Protein AF-A0A382KHS4-F1 (afdb_monomer)

InterPro domains:
  IPR050135 Deoxyguanosinetriphosphate triphosphohydrolase-like [PTHR11373] (13-82)

Secondary structure (DSSP, 8-state):
--PPPGGG---SEEEEETTTEEEEE-HHHHHHHTSHHHHGGGGSBTTGGGGGT-TT---BHHHHHHHHHHHHHHHHHHHHTSSSPPP--

Structure (mmCIF, N/CA/C/O backbone):
data_AF-A0A382KHS4-F1
#
_entry.id   AF-A0A382KHS4-F1
#
loop_
_atom_site.group_PDB
_atom_site.id
_atom_site.type_symbol
_atom_site.label_atom_id
_atom_site.label_alt_id
_atom_site.label_comp_id
_atom_site.label_asym_id
_atom_site.label_entity_id
_atom_site.label_seq_id
_atom_site.pdbx_PDB_ins_code
_atom_site.Cartn_x
_atom_site.Cartn_y
_atom_site.Cartn_z
_atom_site.occupancy
_atom_site.B_iso_or_equiv
_atom_site.auth_seq_id
_atom_site.auth_comp_id
_atom_site.auth_asym_id
_atom_site.auth_atom_id
_atom_site.pdbx_PDB_model_num
ATOM 1 N N . MET A 1 1 ? -19.752 9.755 20.955 1.00 44.94 1 MET A N 1
ATOM 2 C CA . MET A 1 1 ? -19.660 8.505 20.173 1.00 44.94 1 MET A CA 1
ATOM 3 C C . MET A 1 1 ? -18.669 8.796 19.060 1.00 44.94 1 MET A C 1
ATOM 5 O O . MET A 1 1 ? -18.974 9.646 18.239 1.00 44.94 1 MET A O 1
ATOM 9 N N . PHE A 1 2 ? -17.452 8.248 19.109 1.00 57.81 2 PHE A N 1
ATOM 10 C CA . PHE A 1 2 ? -16.486 8.437 18.020 1.00 57.81 2 PHE A CA 1
ATOM 11 C C . PHE A 1 2 ? -16.926 7.552 16.855 1.00 57.81 2 PHE A C 1
ATOM 13 O O . PHE A 1 2 ? -16.898 6.328 16.973 1.00 57.81 2 PHE A O 1
ATOM 20 N N . THR A 1 3 ? -17.384 8.157 15.765 1.00 64.81 3 THR A N 1
ATOM 21 C CA . THR A 1 3 ? -17.639 7.435 14.518 1.00 64.81 3 THR A CA 1
ATOM 22 C C . THR A 1 3 ? -16.283 7.084 13.909 1.00 64.81 3 THR A C 1
ATOM 24 O O . THR A 1 3 ? -15.439 7.970 13.763 1.00 64.81 3 THR A O 1
ATOM 27 N N . MET A 1 4 ? -16.026 5.808 13.600 1.00 76.44 4 MET A N 1
ATOM 28 C CA . MET A 1 4 ? -14.806 5.454 12.868 1.00 76.44 4 MET A CA 1
ATOM 29 C C . MET A 1 4 ? -14.841 6.114 11.488 1.00 76.44 4 MET A C 1
ATOM 31 O O . MET A 1 4 ? -15.876 6.148 10.831 1.00 76.44 4 MET A O 1
ATOM 35 N N . HIS A 1 5 ? -13.710 6.681 11.072 1.00 87.88 5 HIS A N 1
ATOM 36 C CA . HIS A 1 5 ? -13.578 7.257 9.739 1.00 87.88 5 HIS A CA 1
ATOM 37 C C . HIS A 1 5 ? -13.630 6.130 8.685 1.00 87.88 5 HIS A C 1
ATOM 39 O O . HIS A 1 5 ? -12.950 5.125 8.901 1.00 87.88 5 HIS A O 1
ATOM 45 N N . PRO A 1 6 ? -14.310 6.295 7.530 1.00 89.69 6 PRO A N 1
ATOM 46 C CA . PRO A 1 6 ? -14.480 5.227 6.528 1.00 89.69 6 PRO A CA 1
ATOM 47 C C . PRO A 1 6 ? -13.170 4.588 6.039 1.00 89.69 6 PRO A C 1
ATOM 49 O O . PRO A 1 6 ? -13.094 3.408 5.735 1.00 89.69 6 PRO A O 1
ATOM 52 N N . LEU A 1 7 ? -12.076 5.356 6.007 1.00 90.19 7 LEU A N 1
ATOM 53 C CA . LEU A 1 7 ? -10.745 4.838 5.642 1.00 90.19 7 LEU A CA 1
ATOM 54 C C . LEU A 1 7 ? -10.091 3.939 6.708 1.00 90.19 7 LEU A C 1
ATOM 56 O O . LEU A 1 7 ? -9.023 3.380 6.454 1.00 90.19 7 LEU A O 1
ATOM 60 N N . LEU A 1 8 ? -10.668 3.842 7.904 1.00 89.69 8 LEU A N 1
ATOM 61 C CA . LEU A 1 8 ? -10.153 3.050 9.023 1.00 89.69 8 LEU A CA 1
ATOM 62 C C . LEU A 1 8 ? -10.979 1.789 9.284 1.00 89.69 8 LEU A C 1
ATOM 64 O O . LEU A 1 8 ? -10.607 1.003 10.156 1.00 89.69 8 LEU A O 1
ATOM 68 N N . GLU A 1 9 ? -12.054 1.572 8.538 1.00 88.69 9 GLU A N 1
ATOM 69 C CA . GLU A 1 9 ? -12.870 0.368 8.635 1.00 88.69 9 GLU A CA 1
ATOM 70 C C . GLU A 1 9 ? -12.114 -0.835 8.039 1.00 88.69 9 GLU A C 1
ATOM 72 O O . GLU A 1 9 ? -11.207 -0.673 7.216 1.00 88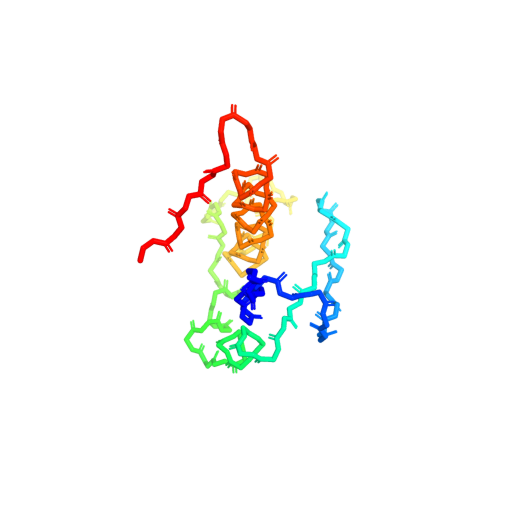.69 9 GLU A O 1
ATOM 77 N N . ASP A 1 10 ? -12.366 -2.036 8.564 1.00 87.31 10 ASP A N 1
ATOM 78 C CA . ASP A 1 10 ? -11.762 -3.298 8.089 1.00 87.31 10 ASP A CA 1
ATOM 79 C C . ASP A 1 10 ? -12.712 -4.084 7.165 1.00 87.31 10 ASP A C 1
ATOM 81 O O . ASP A 1 10 ? -12.407 -5.212 6.772 1.00 87.31 10 ASP A O 1
ATOM 85 N N . ASP A 1 11 ? -13.860 -3.507 6.812 1.00 84.31 11 ASP A N 1
ATOM 86 C CA . ASP A 1 11 ? -14.729 -4.028 5.768 1.00 84.31 11 ASP A CA 1
ATOM 87 C C . ASP A 1 11 ? -14.123 -3.763 4.377 1.00 84.31 11 ASP A C 1
ATOM 89 O O . ASP A 1 11 ? -13.267 -2.901 4.189 1.00 84.31 11 ASP A O 1
ATOM 93 N N . GLY A 1 12 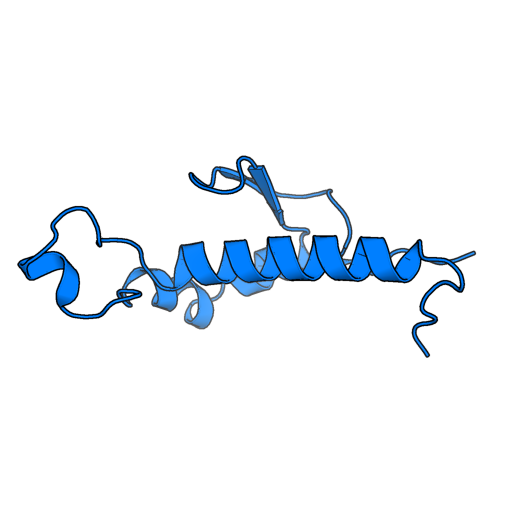? -14.496 -4.582 3.394 1.00 88.31 12 GLY A N 1
ATOM 94 C CA . GLY A 1 12 ? -14.000 -4.466 2.022 1.00 88.31 12 GLY A CA 1
ATOM 95 C C . GLY A 1 12 ? -12.980 -5.534 1.615 1.00 88.31 12 GLY A C 1
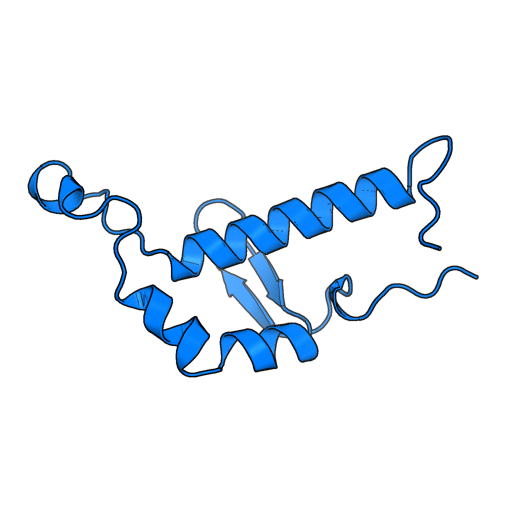ATOM 96 O O . GLY A 1 12 ? -12.956 -6.659 2.124 1.00 88.31 12 GLY A O 1
ATOM 97 N N . LYS A 1 13 ? -12.175 -5.222 0.596 1.00 96.00 13 LYS A N 1
ATOM 98 C CA . LYS A 1 13 ? -11.342 -6.211 -0.103 1.00 96.00 13 LYS A CA 1
ATOM 99 C C . LYS A 1 13 ? -10.058 -6.495 0.669 1.00 96.00 13 LYS A C 1
ATOM 101 O O . LYS A 1 13 ? -9.263 -5.593 0.920 1.00 96.00 13 LYS A O 1
ATOM 106 N N . ALA A 1 14 ? -9.801 -7.769 0.952 1.00 96.62 14 ALA A N 1
ATOM 107 C CA . ALA A 1 14 ? -8.530 -8.216 1.508 1.00 96.62 14 ALA A CA 1
ATOM 108 C C . ALA A 1 14 ? -7.506 -8.503 0.395 1.00 96.62 14 ALA A C 1
ATOM 110 O O . ALA A 1 14 ? -7.759 -9.293 -0.518 1.00 96.62 14 ALA A O 1
ATOM 111 N N . ILE A 1 15 ? -6.326 -7.891 0.491 1.00 96.44 15 ILE A N 1
ATOM 112 C CA . ILE A 1 15 ? -5.167 -8.174 -0.362 1.00 96.44 15 ILE A CA 1
ATOM 113 C C . ILE A 1 15 ? -4.112 -8.896 0.471 1.00 96.44 15 ILE A C 1
ATOM 115 O O . ILE A 1 15 ? -3.769 -8.456 1.567 1.00 96.44 15 ILE A O 1
ATOM 119 N N . ARG A 1 16 ? -3.584 -10.006 -0.054 1.00 97.38 16 ARG A N 1
ATOM 120 C CA . ARG A 1 16 ? -2.474 -10.727 0.572 1.00 97.38 16 ARG A CA 1
ATOM 121 C C . ARG A 1 16 ? -1.146 -10.057 0.218 1.00 97.38 16 ARG A C 1
ATOM 123 O O . ARG A 1 16 ? -0.745 -10.050 -0.942 1.00 97.38 16 ARG A O 1
ATOM 130 N N . ASP A 1 17 ? -0.467 -9.560 1.235 1.00 97.00 17 ASP A N 1
ATOM 131 C CA . ASP A 1 17 ? 0.857 -8.957 1.218 1.00 97.00 17 ASP A CA 1
ATOM 132 C C . ASP A 1 17 ? 1.883 -9.901 1.888 1.00 97.00 17 ASP A C 1
ATOM 134 O O . ASP A 1 17 ? 1.576 -10.529 2.909 1.00 97.00 17 ASP A O 1
ATOM 138 N N . PRO A 1 18 ? 3.098 -10.054 1.332 1.00 95.06 18 PRO A N 1
ATOM 139 C CA . PRO A 1 18 ? 4.106 -10.964 1.879 1.00 95.06 18 PRO A CA 1
ATOM 140 C C . PRO A 1 18 ? 4.728 -10.497 3.206 1.00 95.06 18 PRO A C 1
ATOM 142 O O . PRO A 1 18 ? 5.319 -11.322 3.899 1.00 95.06 18 PRO A O 1
ATOM 145 N N . VAL A 1 19 ? 4.620 -9.212 3.559 1.00 96.81 19 VAL A N 1
ATOM 146 C CA . VAL A 1 19 ? 5.184 -8.629 4.787 1.00 96.81 19 VAL A CA 1
ATOM 147 C C . VAL A 1 19 ? 4.120 -8.528 5.881 1.00 96.81 19 VAL A C 1
ATOM 149 O O . VAL A 1 19 ? 4.367 -8.930 7.016 1.00 96.81 19 VAL A O 1
ATOM 152 N N . TRP A 1 20 ? 2.933 -8.023 5.544 1.00 96.69 20 TRP A N 1
ATOM 153 C CA . TRP A 1 20 ? 1.878 -7.689 6.509 1.00 96.69 20 TRP A CA 1
ATOM 154 C C . TRP A 1 20 ? 0.745 -8.719 6.591 1.00 96.69 20 TRP A C 1
ATOM 156 O O . TRP A 1 20 ? -0.149 -8.586 7.425 1.00 96.69 20 TRP A O 1
ATOM 166 N N . GLY A 1 21 ? 0.754 -9.760 5.755 1.00 96.56 21 GLY A N 1
ATOM 167 C CA . GLY A 1 21 ? -0.346 -10.720 5.695 1.00 96.56 21 GLY A CA 1
ATOM 168 C C . GLY A 1 21 ? -1.539 -10.133 4.945 1.00 96.56 21 GLY A C 1
ATOM 169 O O . GLY A 1 21 ? -1.410 -9.787 3.780 1.00 96.56 21 GLY A O 1
ATOM 170 N N . TYR A 1 22 ? -2.717 -10.046 5.561 1.00 96.56 22 TYR A N 1
ATOM 171 C CA . TYR A 1 22 ? -3.888 -9.464 4.894 1.00 96.56 22 TYR A CA 1
ATOM 172 C C . TYR A 1 22 ? -4.013 -7.967 5.180 1.00 96.56 22 TYR A C 1
ATOM 174 O O . TYR A 1 22 ? -4.179 -7.553 6.328 1.00 96.56 22 TYR A O 1
ATOM 182 N N . ILE A 1 23 ? -3.992 -7.163 4.117 1.00 97.38 23 ILE A N 1
ATOM 183 C CA . ILE A 1 23 ? -4.303 -5.733 4.151 1.00 97.38 23 ILE A CA 1
ATOM 184 C C . ILE A 1 23 ? -5.751 -5.556 3.681 1.00 97.38 23 ILE A C 1
ATOM 186 O O . ILE A 1 23 ? -6.079 -5.916 2.551 1.00 97.38 23 ILE A O 1
ATOM 190 N N . HIS A 1 24 ? -6.606 -5.013 4.550 1.00 96.62 24 HIS A N 1
ATOM 191 C CA . HIS A 1 24 ? -8.010 -4.725 4.248 1.00 96.62 24 HIS A CA 1
ATOM 192 C C . HIS A 1 24 ? -8.140 -3.323 3.657 1.00 96.62 24 HIS A C 1
ATOM 194 O O . HIS A 1 24 ? -7.617 -2.363 4.228 1.00 96.62 24 HIS A O 1
ATOM 200 N N . LEU A 1 25 ? -8.809 -3.224 2.509 1.00 96.75 25 LEU A N 1
ATOM 201 C CA . LEU A 1 25 ? -9.095 -1.969 1.826 1.00 96.75 25 LEU A CA 1
ATOM 202 C C . LEU A 1 25 ? -10.606 -1.697 1.863 1.00 96.75 25 LEU A C 1
ATOM 204 O O . LEU A 1 25 ? -11.340 -2.416 1.174 1.00 96.75 25 LEU A O 1
ATOM 208 N N . PRO A 1 26 ? -11.060 -0.665 2.597 1.00 96.31 26 PRO A N 1
ATOM 209 C CA . PRO A 1 26 ? -12.453 -0.237 2.550 1.00 96.31 26 PRO A CA 1
ATOM 210 C C . PRO A 1 26 ? -12.787 0.362 1.183 1.00 96.31 26 PRO A C 1
ATOM 212 O O . PRO A 1 26 ? -11.896 0.835 0.468 1.00 96.31 26 PRO A O 1
ATOM 215 N N . ASP A 1 27 ? -14.069 0.375 0.823 1.00 95.12 27 ASP A N 1
ATOM 216 C CA . ASP A 1 27 ? -14.542 0.758 -0.516 1.00 95.12 27 ASP A CA 1
ATOM 217 C C . ASP A 1 27 ? -13.997 2.107 -1.031 1.00 95.12 27 ASP A C 1
ATOM 219 O O . ASP A 1 27 ? -13.559 2.159 -2.186 1.00 95.12 27 ASP A O 1
ATOM 223 N N . PRO A 1 28 ? -13.913 3.189 -0.223 1.00 95.06 28 PRO A N 1
ATOM 224 C CA . PRO A 1 28 ? -13.347 4.454 -0.695 1.00 95.06 28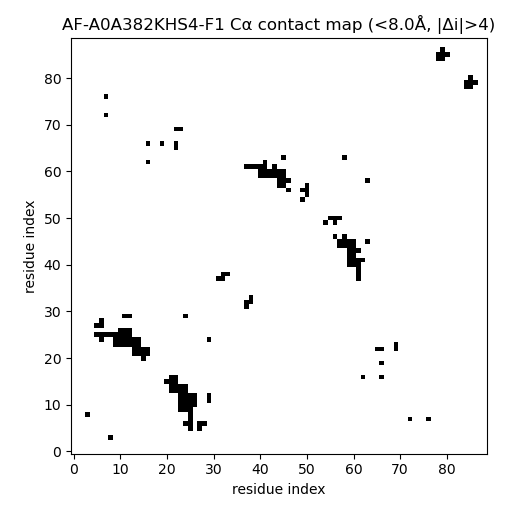 PRO A CA 1
ATOM 225 C C . PRO A 1 28 ? -11.865 4.341 -1.072 1.00 95.06 28 PRO A C 1
ATOM 227 O O . PRO A 1 28 ? -11.407 4.978 -2.022 1.00 95.06 28 PRO A O 1
ATOM 230 N N . LEU A 1 29 ? -11.102 3.524 -0.339 1.00 96.31 29 LEU A N 1
ATOM 231 C CA . LEU A 1 29 ? -9.693 3.292 -0.636 1.00 96.31 29 LEU A CA 1
ATOM 232 C C . LEU A 1 29 ? -9.527 2.352 -1.826 1.00 96.31 29 LEU A C 1
ATOM 234 O O . LEU A 1 29 ? -8.648 2.576 -2.654 1.00 96.31 29 LEU A O 1
ATOM 238 N N . LEU A 1 30 ? -10.368 1.325 -1.934 1.00 96.50 30 LEU A N 1
ATOM 239 C CA . LEU A 1 30 ? -10.363 0.429 -3.083 1.00 96.50 30 LEU A CA 1
ATOM 240 C C . LEU A 1 30 ? -10.632 1.202 -4.381 1.00 96.50 30 LEU A C 1
ATOM 242 O O . LEU A 1 30 ? -9.896 1.024 -5.348 1.00 96.50 30 LEU A O 1
ATOM 246 N N . ALA A 1 31 ? -11.592 2.132 -4.371 1.00 96.56 31 ALA A N 1
ATOM 247 C CA . ALA A 1 31 ? -11.876 3.002 -5.510 1.00 96.56 31 ALA A CA 1
ATOM 248 C C . ALA A 1 31 ? -10.660 3.851 -5.927 1.00 96.56 31 ALA A C 1
ATOM 250 O O . ALA A 1 31 ? -10.396 3.991 -7.119 1.00 96.56 31 ALA A O 1
ATOM 251 N N . LEU A 1 32 ? -9.888 4.376 -4.964 1.00 97.25 32 LEU A N 1
ATOM 252 C CA . LEU A 1 32 ? -8.625 5.073 -5.241 1.00 97.25 32 LEU A CA 1
ATOM 253 C C . LEU A 1 32 ? -7.578 4.122 -5.836 1.00 97.25 32 LEU A C 1
ATOM 255 O O . LEU A 1 32 ? -6.918 4.461 -6.819 1.00 97.25 32 LEU A O 1
ATOM 259 N N . VAL A 1 33 ? -7.418 2.938 -5.244 1.00 97.81 33 VAL A N 1
ATOM 260 C CA . VAL A 1 33 ? -6.443 1.932 -5.683 1.00 97.81 33 VAL A CA 1
ATOM 261 C C . VAL A 1 33 ? -6.743 1.452 -7.103 1.00 97.81 33 VAL A C 1
ATOM 263 O O . VAL A 1 33 ? -5.809 1.211 -7.864 1.00 97.81 33 VAL A O 1
ATOM 266 N N . ASP A 1 34 ? -8.014 1.355 -7.488 1.00 97.69 34 ASP A N 1
ATOM 267 C CA . ASP A 1 34 ? -8.451 0.920 -8.819 1.00 97.69 34 ASP A CA 1
ATOM 268 C C . ASP A 1 34 ? -8.333 2.014 -9.902 1.00 97.69 34 ASP A C 1
ATOM 270 O O . ASP A 1 34 ? -8.571 1.748 -11.082 1.00 97.69 34 ASP A O 1
ATOM 274 N N . THR A 1 35 ? -7.898 3.231 -9.553 1.00 98.75 35 THR A N 1
ATOM 275 C CA . THR A 1 35 ? -7.592 4.273 -10.548 1.00 98.75 35 THR A CA 1
ATOM 276 C C . THR A 1 35 ? -6.351 3.934 -11.377 1.00 98.75 35 THR A C 1
ATOM 278 O O . THR A 1 35 ? -5.401 3.310 -10.899 1.00 98.75 35 THR A O 1
ATOM 281 N N . GLY A 1 36 ? -6.308 4.417 -12.623 1.00 98.62 36 GLY A N 1
ATOM 282 C CA . GLY A 1 36 ? -5.133 4.256 -13.488 1.00 98.62 36 GLY A CA 1
ATOM 283 C C . GLY A 1 36 ? -3.854 4.852 -12.886 1.00 98.62 36 GLY A C 1
ATOM 284 O O . GLY A 1 36 ? -2.790 4.241 -12.979 1.00 98.62 36 GLY A O 1
ATOM 285 N N . ASP A 1 37 ? -3.968 5.995 -12.202 1.00 98.62 37 ASP A N 1
ATOM 286 C CA . ASP A 1 37 ? -2.834 6.675 -11.569 1.00 98.62 37 ASP A CA 1
ATOM 287 C C . ASP A 1 37 ? -2.202 5.840 -10.451 1.00 98.62 37 ASP A C 1
ATOM 289 O O . ASP A 1 37 ? -0.974 5.776 -10.343 1.00 98.62 37 ASP A O 1
ATOM 293 N N . PHE A 1 38 ? -3.019 5.156 -9.645 1.00 98.69 38 PHE A N 1
ATOM 294 C CA . PHE A 1 38 ? -2.512 4.274 -8.598 1.00 98.69 38 PHE A CA 1
ATOM 295 C C . PHE A 1 38 ? -2.017 2.937 -9.171 1.00 98.69 38 PHE A C 1
ATOM 297 O O . PHE A 1 38 ? -0.943 2.465 -8.791 1.00 98.69 38 PHE A O 1
ATOM 304 N N . GLN A 1 39 ? -2.732 2.339 -10.132 1.00 98.56 39 GLN A N 1
ATOM 305 C CA . GLN A 1 39 ? -2.312 1.081 -10.772 1.00 98.56 39 GLN A CA 1
ATOM 306 C C . GLN A 1 39 ? -0.973 1.217 -11.514 1.00 98.56 39 GLN A C 1
ATOM 308 O O . GLN A 1 39 ? -0.193 0.265 -11.520 1.00 98.56 39 GLN A O 1
ATOM 313 N N . ARG A 1 40 ? -0.643 2.406 -12.043 1.00 98.69 40 ARG A N 1
ATOM 314 C CA . ARG A 1 40 ? 0.673 2.716 -12.635 1.00 98.69 40 ARG A CA 1
ATOM 315 C C . ARG A 1 40 ? 1.845 2.400 -11.698 1.00 98.69 40 ARG A C 1
ATOM 317 O O . ARG A 1 40 ? 2.941 2.102 -12.167 1.00 98.69 40 ARG A O 1
ATOM 324 N N . LEU A 1 41 ? 1.647 2.444 -10.378 1.00 98.69 41 LEU A N 1
ATOM 325 C CA . LEU A 1 41 ? 2.702 2.138 -9.407 1.00 98.69 41 LEU A CA 1
ATOM 326 C C . LEU A 1 41 ? 3.227 0.696 -9.512 1.00 98.69 41 LEU A C 1
ATOM 328 O O . LEU A 1 41 ? 4.333 0.440 -9.034 1.00 98.69 41 LEU A O 1
ATOM 332 N N . ARG A 1 42 ? 2.485 -0.221 -10.153 1.00 98.31 42 ARG A N 1
ATOM 333 C CA . ARG A 1 42 ? 2.920 -1.609 -10.390 1.00 98.31 42 ARG A CA 1
ATOM 334 C C . ARG A 1 42 ? 4.152 -1.697 -11.281 1.00 98.31 42 ARG A C 1
ATOM 336 O O . ARG A 1 42 ? 4.975 -2.589 -11.105 1.00 98.31 42 ARG A O 1
ATOM 343 N N . ASP A 1 43 ? 4.296 -0.745 -12.196 1.00 97.88 43 ASP A N 1
ATOM 344 C CA . ASP A 1 43 ? 5.381 -0.726 -13.178 1.00 97.88 43 ASP A CA 1
ATOM 345 C C . ASP A 1 43 ? 6.588 0.097 -12.702 1.00 97.88 43 ASP A C 1
ATOM 347 O O . ASP A 1 43 ? 7.596 0.221 -13.401 1.00 97.88 43 ASP A O 1
ATOM 351 N N . ILE A 1 44 ? 6.517 0.669 -11.496 1.00 98.19 44 ILE A N 1
ATOM 352 C CA . ILE A 1 44 ? 7.590 1.477 -10.919 1.00 98.19 44 ILE A CA 1
ATOM 353 C C . ILE A 1 44 ? 8.302 0.652 -9.855 1.00 98.19 44 ILE A C 1
ATOM 355 O O . ILE A 1 44 ? 7.802 0.485 -8.745 1.00 98.19 44 ILE A O 1
ATOM 359 N N . SER A 1 45 ? 9.503 0.172 -10.180 1.00 97.88 45 SER A N 1
ATOM 360 C CA . SER A 1 45 ? 10.369 -0.526 -9.224 1.00 97.88 45 SER A CA 1
ATOM 361 C C . SER A 1 45 ? 10.621 0.330 -7.980 1.00 97.88 45 SER A C 1
ATOM 363 O O . SER A 1 45 ? 10.987 1.506 -8.081 1.00 97.88 45 SER A O 1
ATOM 365 N N . GLN A 1 46 ? 10.489 -0.272 -6.797 1.00 98.12 46 GLN A N 1
ATOM 366 C CA . GLN A 1 46 ? 10.788 0.405 -5.536 1.00 98.12 46 GLN A CA 1
ATOM 367 C C . GLN A 1 46 ? 12.248 0.874 -5.486 1.00 98.12 46 GLN A C 1
ATOM 369 O O . GLN A 1 46 ? 12.526 1.986 -5.030 1.00 98.12 46 GLN A O 1
ATOM 374 N N . LEU A 1 47 ? 13.166 0.029 -5.968 1.00 98.00 47 LEU A N 1
ATOM 375 C CA . LEU A 1 47 ? 14.617 0.216 -5.883 1.00 98.00 47 LEU A CA 1
ATOM 376 C C . LEU A 1 47 ? 15.264 0.465 -7.258 1.00 98.00 47 LEU A C 1
ATOM 378 O O . LEU A 1 47 ? 16.459 0.239 -7.440 1.00 98.00 47 LEU A O 1
ATOM 382 N N . GLY A 1 48 ? 14.493 0.900 -8.258 1.00 96.19 48 GLY A N 1
ATOM 383 C CA . GLY A 1 48 ? 15.004 1.138 -9.611 1.00 96.19 48 GLY A CA 1
ATOM 384 C C . GLY A 1 48 ? 15.672 -0.107 -10.209 1.00 96.19 48 GLY A C 1
ATOM 385 O O . GLY A 1 48 ? 15.082 -1.192 -10.233 1.00 96.19 48 GLY A O 1
ATOM 386 N N . PHE A 1 49 ? 16.917 0.036 -10.671 1.00 97.00 49 PHE A N 1
ATOM 387 C CA . PHE A 1 49 ? 17.686 -1.029 -11.328 1.00 97.00 49 PHE A CA 1
ATOM 388 C C . PHE A 1 49 ? 18.346 -2.037 -10.376 1.00 97.00 49 PHE A C 1
ATOM 390 O O . PHE A 1 49 ? 19.025 -2.947 -10.841 1.00 97.00 49 PHE A O 1
ATOM 397 N N . VAL A 1 50 ? 18.138 -1.935 -9.058 1.00 97.88 50 VAL A N 1
ATOM 398 C CA . VAL A 1 50 ? 18.730 -2.867 -8.075 1.00 97.88 50 VAL A CA 1
ATOM 399 C C . VAL A 1 50 ? 18.376 -4.329 -8.373 1.00 97.88 50 VAL A C 1
ATOM 401 O O . VAL A 1 50 ? 19.193 -5.213 -8.124 1.00 97.88 50 VAL A O 1
ATOM 404 N N . HIS A 1 51 ? 17.220 -4.592 -8.989 1.00 96.44 51 HIS A N 1
ATOM 405 C CA . HIS A 1 51 ? 16.815 -5.930 -9.427 1.00 96.44 51 HIS A CA 1
ATOM 406 C C . HIS A 1 51 ? 17.774 -6.593 -10.439 1.00 96.44 51 HIS A C 1
ATOM 408 O O . HIS A 1 51 ? 17.744 -7.815 -10.577 1.00 96.44 51 HIS A O 1
ATOM 414 N N . LEU A 1 52 ? 18.622 -5.817 -11.130 1.00 97.19 52 LEU A N 1
ATOM 415 C CA . LEU A 1 52 ? 19.652 -6.327 -12.048 1.00 97.19 52 LEU A CA 1
ATOM 416 C C . LEU A 1 52 ? 20.841 -6.959 -11.311 1.00 97.19 52 LEU A C 1
ATOM 418 O O . LEU A 1 52 ? 21.532 -7.799 -11.876 1.00 97.19 52 LEU A O 1
ATOM 422 N N . VAL A 1 53 ? 21.071 -6.565 -10.056 1.00 97.94 53 VAL A N 1
ATOM 423 C CA . VAL A 1 53 ? 22.132 -7.111 -9.192 1.00 97.94 53 VAL A CA 1
ATOM 424 C C . VAL A 1 53 ? 21.542 -8.080 -8.166 1.00 97.94 53 VAL A C 1
ATOM 426 O O . VAL A 1 53 ? 22.108 -9.137 -7.902 1.00 97.94 53 VAL A O 1
ATOM 429 N N . TYR A 1 54 ? 20.371 -7.749 -7.622 1.00 97.62 54 TYR A N 1
ATOM 430 C CA . TYR A 1 54 ? 19.654 -8.539 -6.627 1.00 97.62 54 TYR A CA 1
ATOM 431 C C . TYR A 1 54 ? 18.307 -8.990 -7.200 1.00 97.62 54 TYR A C 1
ATOM 433 O O . TYR A 1 54 ? 17.316 -8.275 -7.058 1.00 97.62 54 TYR A O 1
ATOM 441 N N . PRO A 1 55 ? 18.203 -10.185 -7.808 1.00 94.06 55 PRO A N 1
ATOM 442 C CA . PRO A 1 55 ? 16.988 -10.609 -8.510 1.00 94.06 55 PRO A CA 1
ATOM 443 C C . PRO A 1 55 ? 15.745 -10.719 -7.606 1.00 94.06 55 PRO A C 1
ATOM 445 O O . PRO A 1 55 ? 14.622 -10.706 -8.102 1.00 94.06 55 PRO A O 1
ATOM 448 N N . GLY A 1 56 ? 15.900 -10.798 -6.281 1.00 96.12 56 GLY A N 1
ATOM 449 C CA . GLY A 1 56 ? 14.771 -10.732 -5.342 1.00 96.12 56 GLY A CA 1
ATOM 450 C C . GLY A 1 56 ? 14.163 -9.330 -5.179 1.00 96.12 56 GLY A C 1
ATOM 451 O O . GLY A 1 56 ? 13.021 -9.198 -4.749 1.00 96.12 56 GLY A O 1
ATOM 452 N N . ALA A 1 57 ? 14.882 -8.269 -5.552 1.00 96.56 57 ALA A N 1
ATOM 453 C CA . ALA A 1 57 ? 14.471 -6.875 -5.379 1.00 96.56 57 ALA A CA 1
ATOM 454 C C . ALA A 1 57 ? 13.507 -6.392 -6.482 1.00 96.56 57 ALA A C 1
ATOM 456 O O . ALA A 1 57 ? 13.701 -5.327 -7.061 1.00 96.56 57 ALA A O 1
ATOM 457 N N . ARG A 1 58 ? 12.481 -7.192 -6.795 1.00 96.31 58 ARG A N 1
ATOM 458 C CA . ARG A 1 58 ? 11.499 -6.941 -7.870 1.00 96.31 58 ARG A CA 1
ATOM 459 C C . ARG A 1 58 ? 10.213 -6.261 -7.408 1.00 96.31 58 ARG A C 1
ATOM 461 O O . ARG A 1 58 ? 9.290 -6.111 -8.199 1.00 96.31 58 ARG A O 1
ATOM 468 N N . HIS A 1 59 ? 10.151 -5.885 -6.140 1.00 97.12 59 HIS A N 1
ATOM 469 C CA . HIS A 1 59 ? 8.984 -5.233 -5.579 1.00 97.12 59 HIS A CA 1
ATOM 470 C C . HIS A 1 59 ? 8.775 -3.842 -6.206 1.00 97.12 59 HIS A C 1
ATOM 472 O O . HIS A 1 59 ? 9.733 -3.114 -6.495 1.00 97.12 59 HIS A O 1
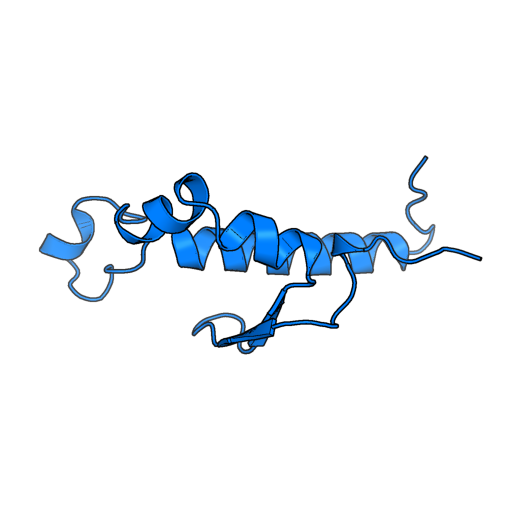ATOM 478 N N . SER A 1 60 ? 7.518 -3.486 -6.434 1.00 98.31 60 SER A N 1
ATOM 479 C CA . SER A 1 60 ? 7.079 -2.225 -7.012 1.00 98.31 60 SER A CA 1
ATOM 480 C C . SER A 1 60 ? 6.616 -1.239 -5.938 1.00 98.31 60 SER A C 1
ATOM 482 O O . SER A 1 60 ? 6.442 -1.567 -4.759 1.00 98.31 60 SER A O 1
ATOM 484 N N . ARG A 1 61 ? 6.405 0.010 -6.355 1.00 98.44 61 ARG A N 1
ATOM 485 C CA . ARG A 1 61 ? 5.831 1.060 -5.509 1.00 98.44 61 ARG A CA 1
ATOM 486 C C . ARG A 1 61 ? 4.384 0.747 -5.118 1.00 98.44 61 ARG A C 1
ATOM 488 O O . ARG A 1 61 ? 3.941 1.250 -4.094 1.00 98.44 61 ARG A O 1
ATOM 495 N N . PHE A 1 62 ? 3.669 -0.086 -5.879 1.00 98.62 62 PHE A N 1
ATOM 496 C CA . PHE A 1 62 ? 2.268 -0.421 -5.618 1.00 98.62 62 PHE A CA 1
ATOM 497 C C . PHE A 1 62 ? 2.077 -1.127 -4.270 1.00 98.62 62 PHE A C 1
ATOM 499 O O . PHE A 1 62 ? 1.382 -0.608 -3.396 1.00 98.62 62 PHE A O 1
ATOM 506 N N . GLU A 1 63 ? 2.705 -2.289 -4.067 1.00 98.06 63 GLU A N 1
ATOM 507 C CA . GLU A 1 63 ? 2.569 -3.040 -2.815 1.00 98.06 63 GLU A CA 1
ATOM 508 C C . GLU A 1 63 ? 3.183 -2.281 -1.639 1.00 98.06 63 GLU A C 1
ATOM 510 O O . GLU A 1 63 ? 2.649 -2.304 -0.532 1.00 98.06 63 GLU A O 1
ATOM 515 N N . HIS A 1 64 ? 4.248 -1.517 -1.891 1.00 98.25 64 HIS A N 1
ATOM 516 C CA . HIS A 1 64 ? 4.835 -0.664 -0.873 1.00 98.25 64 HIS A CA 1
ATOM 517 C C . HIS A 1 64 ? 3.837 0.393 -0.381 1.00 98.25 64 HIS A C 1
ATOM 519 O O . HIS A 1 64 ? 3.670 0.552 0.828 1.00 98.25 64 HIS A O 1
ATOM 525 N N . SER A 1 65 ? 3.129 1.074 -1.287 1.00 98.56 65 SER A N 1
ATOM 526 C CA . SER A 1 65 ? 2.098 2.056 -0.935 1.00 98.56 65 SER A CA 1
ATOM 527 C C . SER A 1 65 ? 0.934 1.438 -0.152 1.00 98.56 65 SER A C 1
ATOM 529 O O . SER A 1 65 ? 0.467 2.053 0.808 1.00 98.56 65 SER A O 1
ATOM 531 N N . LEU A 1 66 ? 0.505 0.215 -0.488 1.00 98.06 66 LEU A N 1
ATOM 532 C CA . LEU A 1 66 ? -0.497 -0.514 0.304 1.00 98.06 66 LEU A CA 1
ATOM 533 C C . LEU A 1 66 ? 0.004 -0.804 1.727 1.00 98.06 66 LEU A C 1
ATOM 535 O O . LEU A 1 66 ? -0.726 -0.591 2.698 1.00 98.06 66 LEU A O 1
ATOM 539 N N . GLY A 1 67 ? 1.262 -1.228 1.866 1.00 98.06 67 GLY A N 1
ATOM 540 C CA . GLY A 1 67 ? 1.899 -1.437 3.167 1.00 98.06 67 GLY A CA 1
ATOM 541 C C . GLY A 1 67 ? 2.014 -0.152 3.996 1.00 98.06 67 GLY A C 1
ATOM 542 O O . GLY A 1 67 ? 1.786 -0.175 5.206 1.00 98.06 67 GLY A O 1
ATOM 543 N N . VAL A 1 68 ? 2.307 0.988 3.360 1.00 98.12 68 VAL A N 1
ATOM 544 C CA . VAL A 1 68 ? 2.336 2.300 4.032 1.00 98.12 68 VAL A CA 1
ATOM 545 C C . VAL A 1 68 ? 0.954 2.670 4.568 1.00 98.12 68 VAL A C 1
ATOM 547 O O . VAL A 1 68 ? 0.854 3.066 5.729 1.00 98.12 68 VAL A O 1
ATOM 550 N N . TYR A 1 69 ? -0.110 2.495 3.776 1.00 97.44 69 TYR A N 1
ATOM 551 C CA . TYR A 1 69 ? -1.481 2.694 4.259 1.00 97.44 69 TYR A CA 1
ATOM 552 C C . TYR A 1 69 ? -1.779 1.806 5.473 1.00 97.44 69 TYR A C 1
ATOM 554 O O . TYR A 1 69 ? -2.254 2.305 6.494 1.00 97.44 69 TYR A O 1
ATOM 562 N N . HIS A 1 70 ? -1.455 0.512 5.387 1.00 97.06 70 HIS A N 1
ATOM 563 C CA . HIS A 1 70 ? -1.682 -0.433 6.477 1.00 97.06 70 HIS A CA 1
ATOM 564 C C . HIS A 1 70 ? -1.021 0.042 7.778 1.00 97.06 70 HIS A C 1
ATOM 566 O O . HIS A 1 70 ? -1.675 0.126 8.819 1.00 97.06 70 HIS A O 1
ATOM 572 N N . LEU A 1 71 ? 0.257 0.422 7.715 1.00 97.56 71 LEU A N 1
ATOM 573 C CA . LEU A 1 71 ? 0.986 0.928 8.875 1.00 97.56 71 LEU A CA 1
ATOM 574 C C . LEU A 1 71 ? 0.426 2.251 9.402 1.00 97.56 71 LEU A C 1
ATOM 576 O O . LEU A 1 71 ? 0.271 2.398 10.615 1.00 97.56 71 LEU A O 1
ATOM 580 N N . ALA A 1 72 ? 0.097 3.195 8.520 1.00 96.75 72 ALA A N 1
ATOM 581 C CA . ALA A 1 72 ? -0.474 4.481 8.910 1.00 96.75 72 ALA A CA 1
ATOM 582 C C . ALA A 1 72 ? -1.819 4.303 9.631 1.00 96.75 72 ALA A C 1
ATOM 584 O O . ALA A 1 72 ? -2.036 4.898 10.688 1.00 96.75 72 ALA A O 1
ATOM 585 N N . LYS A 1 73 ? -2.684 3.417 9.118 1.00 95.25 73 LYS A N 1
ATOM 586 C CA . LYS A 1 73 ? -3.943 3.025 9.763 1.00 95.25 73 LYS A CA 1
ATOM 587 C C . LYS A 1 73 ? -3.693 2.448 11.155 1.00 95.25 73 LYS A C 1
ATOM 589 O O . LYS A 1 73 ? -4.283 2.920 12.122 1.00 95.25 73 LYS A O 1
ATOM 594 N N . GLN A 1 74 ? -2.807 1.458 11.278 1.00 94.94 74 GLN A N 1
ATOM 595 C CA . GLN A 1 74 ? -2.491 0.832 12.568 1.00 94.94 74 GLN A CA 1
ATOM 596 C C . GLN A 1 74 ? -1.936 1.843 13.578 1.00 94.94 74 GLN A C 1
ATOM 598 O O . GLN A 1 74 ? -2.318 1.826 14.748 1.00 94.94 74 GLN A O 1
ATOM 603 N N . PHE A 1 75 ? -1.060 2.742 13.131 1.00 95.81 75 PHE A N 1
ATOM 604 C CA . PHE A 1 75 ? -0.505 3.803 13.963 1.00 95.81 75 PHE A CA 1
ATOM 605 C C . PHE A 1 75 ? -1.593 4.761 14.459 1.00 95.81 75 PHE A C 1
ATOM 607 O O . PHE A 1 75 ? -1.715 4.972 15.665 1.00 95.81 75 PHE A O 1
ATOM 614 N N . LEU A 1 76 ? -2.437 5.271 13.559 1.00 94.50 76 LEU A N 1
ATOM 615 C CA . LEU A 1 76 ? -3.524 6.177 13.921 1.00 94.50 76 LEU A CA 1
ATOM 616 C C . LEU A 1 76 ? -4.526 5.510 14.872 1.00 94.50 76 LEU A C 1
ATOM 618 O O . LEU A 1 76 ? -4.904 6.108 15.874 1.00 94.50 76 LEU A O 1
ATOM 622 N N . LEU A 1 77 ? -4.898 4.250 14.630 1.00 92.94 77 LEU A N 1
ATOM 623 C CA . LEU A 1 77 ? -5.780 3.492 15.525 1.00 92.94 77 LEU A CA 1
ATOM 624 C C . LEU A 1 77 ? -5.205 3.338 16.938 1.00 92.94 77 LEU A C 1
ATOM 626 O O . LEU A 1 77 ? -5.971 3.294 17.900 1.00 92.94 77 LEU A O 1
ATOM 630 N N . ARG A 1 78 ? -3.876 3.252 17.078 1.00 94.69 78 ARG A N 1
ATOM 631 C CA . ARG A 1 78 ? -3.219 3.236 18.391 1.00 94.69 78 ARG A CA 1
ATOM 632 C C . ARG A 1 78 ? -3.261 4.603 19.062 1.00 94.69 78 ARG A C 1
ATOM 634 O O . ARG A 1 78 ? -3.533 4.651 20.254 1.00 94.69 78 ARG A O 1
ATOM 641 N N . LEU A 1 79 ? -3.043 5.690 18.321 1.00 94.75 79 LEU A N 1
ATOM 642 C CA . LEU A 1 79 ? -3.140 7.052 18.863 1.00 94.75 79 LEU A CA 1
ATOM 643 C C . LEU A 1 79 ? -4.571 7.414 19.281 1.00 94.75 79 LEU A C 1
ATOM 645 O O . LEU A 1 79 ? -4.782 8.012 20.326 1.00 94.75 79 LEU A O 1
ATOM 649 N N . LEU A 1 80 ? -5.582 7.000 18.520 1.00 92.19 80 LEU A N 1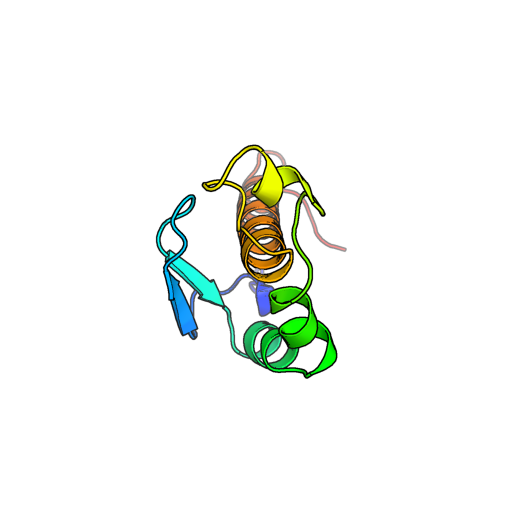
ATOM 650 C CA . LEU A 1 80 ? -6.986 7.206 18.900 1.00 92.19 80 LEU A CA 1
ATOM 651 C C . LEU A 1 80 ? -7.369 6.458 20.190 1.00 92.19 80 LEU A C 1
ATOM 653 O O . LEU A 1 80 ? -8.336 6.821 20.852 1.00 92.19 80 LEU A O 1
ATOM 657 N N . LYS A 1 81 ? -6.619 5.407 20.540 1.00 91.94 81 LYS A N 1
ATOM 658 C CA . LYS A 1 81 ? -6.813 4.583 21.742 1.00 91.94 81 LYS A CA 1
ATOM 659 C C . LYS A 1 81 ? -5.755 4.843 22.823 1.00 91.94 81 LYS A C 1
ATOM 661 O O . LYS A 1 81 ? -5.705 4.082 23.788 1.00 91.94 81 LYS A O 1
ATOM 666 N N . SER A 1 82 ? -4.881 5.840 22.653 1.00 94.38 82 SER A N 1
ATOM 667 C CA . SER A 1 82 ? -3.845 6.161 23.641 1.00 94.38 82 SER A CA 1
ATOM 668 C C . SER A 1 82 ? -4.433 6.840 24.879 1.00 94.38 82 SER A C 1
ATOM 670 O O . SER A 1 82 ? -5.624 7.139 24.923 1.00 94.38 82 SER A O 1
ATOM 672 N N . ASP A 1 83 ? -3.591 7.089 25.883 1.00 93.31 83 ASP A N 1
ATOM 673 C CA . ASP A 1 83 ? -3.949 7.854 27.078 1.00 93.31 83 ASP A CA 1
ATOM 674 C C . ASP A 1 83 ? -2.971 9.039 27.265 1.00 93.31 83 ASP A C 1
ATOM 676 O O . ASP A 1 83 ? -1.787 8.801 27.524 1.00 93.31 83 ASP A O 1
ATOM 680 N N . PRO A 1 84 ? -3.412 10.301 27.073 1.00 90.62 84 PRO A N 1
ATOM 681 C CA . PRO A 1 84 ? -4.747 10.680 26.605 1.00 90.62 84 PRO A CA 1
ATOM 682 C C . PRO A 1 84 ? -4.978 10.259 25.136 1.00 90.62 84 PRO A C 1
ATOM 684 O O . PRO A 1 84 ? -4.014 10.141 24.369 1.00 90.62 84 PRO A O 1
ATOM 687 N N . PRO A 1 85 ? -6.233 10.023 24.713 1.00 90.12 85 PRO A N 1
ATOM 688 C CA . PRO A 1 85 ? -6.532 9.661 23.330 1.00 90.12 85 PRO A CA 1
ATOM 689 C C . PRO A 1 85 ? -6.342 10.863 22.406 1.00 90.12 85 PRO A C 1
ATOM 691 O O . PRO A 1 85 ? -6.723 11.986 22.751 1.00 90.12 85 PRO A O 1
ATOM 694 N N . LEU A 1 86 ? -5.791 10.625 21.212 1.00 89.94 86 LEU A N 1
ATOM 695 C CA . LEU A 1 86 ? -5.757 11.638 20.160 1.00 89.94 86 LEU A CA 1
ATOM 696 C C . LEU A 1 86 ? -7.190 12.026 19.778 1.00 89.94 86 LEU A C 1
ATOM 698 O O . LEU A 1 86 ? -8.007 11.171 19.437 1.00 89.94 86 LEU A O 1
ATOM 702 N N . GLN A 1 87 ? -7.471 13.324 19.797 1.00 86.38 87 GLN A N 1
ATOM 703 C CA . GLN A 1 87 ? -8.723 13.891 19.313 1.00 86.38 87 GLN A CA 1
ATOM 704 C C . GLN A 1 87 ? -8.490 14.402 17.892 1.00 86.38 87 GLN A C 1
ATOM 706 O O . GLN A 1 87 ? -7.519 15.113 17.639 1.00 86.38 87 GLN A O 1
ATOM 711 N N . LEU A 1 88 ? -9.340 13.979 16.959 1.00 78.44 88 LEU A N 1
ATOM 712 C CA . LEU A 1 88 ? -9.358 14.520 15.605 1.00 78.44 88 LEU A CA 1
ATOM 713 C C . LEU A 1 88 ? -10.366 15.669 15.612 1.00 78.44 88 LEU A C 1
ATOM 715 O O . LEU A 1 88 ? -11.559 15.416 15.781 1.00 78.44 88 LEU A O 1
ATOM 719 N N . GLU A 1 89 ? -9.863 16.899 15.531 1.00 71.81 89 GLU A N 1
ATOM 720 C CA . GLU A 1 89 ? -10.666 18.117 15.346 1.00 71.81 89 GLU A CA 1
ATOM 721 C C . GLU A 1 89 ? -11.115 18.278 13.889 1.00 71.81 89 GLU A C 1
ATOM 723 O O . GLU A 1 89 ? -10.323 17.927 12.980 1.00 71.81 89 GLU A O 1
#

pLDDT: mean 93.59, std 8.69, range [44.94, 98.75]

Solvent-accessible surface area (backbone atoms only — not comparable to full-atom values): 5328 Å² total; per-residue (Å²): 132,88,75,81,55,71,89,70,43,73,54,66,53,72,43,84,41,97,87,77,41,71,47,56,31,17,66,76,53,42,57,53,51,71,31,70,78,46,51,52,26,59,81,36,50,63,60,60,72,47,32,82,79,40,74,84,51,68,54,26,40,35,65,52,52,53,51,49,50,51,51,51,48,55,51,50,56,47,41,54,66,36,90,79,49,56,79,87,129

Nearest PDB structures (foldseek):
  7ltt-assembly1_C  TM=9.567E-01  e=3.430E-05  Homo sapiens
  7lu5-assembly1_B  TM=9.506E-01  e=2.999E-05  Homo sapiens
  6pwy-assembly1_A  TM=9.416E-01  e=3.924E-05  Caenorhabditis elegans
  6pwy-assembly1_C  TM=9.418E-01  e=3.924E-05  Caenorhabditis elegans
  4mz7-assembly1_B  TM=9.427E-01  e=4.488E-05  Homo sapiens

Foldseek 3Di:
DDDDDQQLDQDADWDQDPPPGTQGGGPVRVVVCPDPVLVVQLVAQPVPCVCVVVVVSRDTVNSVVSVVSRVVSVVLVVQCVDVVHDDDD

Organism: NCBI:txid408172

Sequence (89 aa):
MFTMHPLLEDDGKAIRDPVWGYIHLPDPLLALVDTGDFQRLRDISQLGFVHLVYPGARHSRFEHSLGVYHLAKQFLLRLLKSDPPLQLE

Radius of gyration: 15.79 Å; Cα contacts (8 Å, |Δi|>4): 91; chains: 1; bounding box: 42×29×41 Å

Mean predicted aligned error: 3.78 Å

=== Feature glossary ===
Legend for the data blocks above and below:

— What the protein is —

The amino-acid sequence is the protein's primary structure: the linear order of residues from the N-terminus to the C-terminus, written in one-letter code. Everything else here — the 3D coordinates, the secondary structure, the domain annotations — is ultimately a consequence of this string.

Functional annotations link the protein to curated databases. InterPro entries identify conserved domains and families by matching the sequence against member-database signatures (Pfam, PROSITE, CDD, …). Gene Ontology (GO) terms describe molecular function, biological process, and cellular component in a controlled vocabulary. CATH places the structure in a hierarchical fold classification (Class/Architecture/Topology/Homologous-superfamily). The organism is the source species.

— Where its 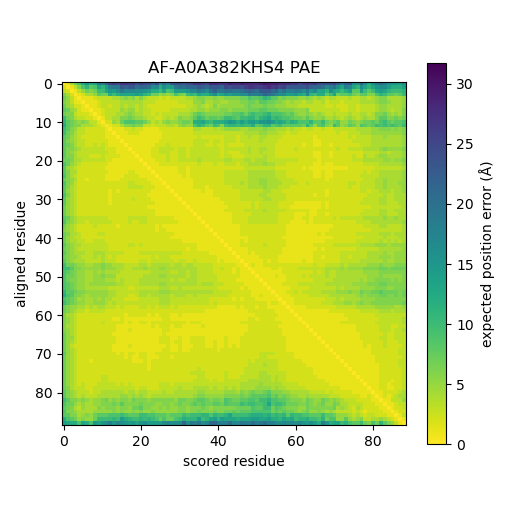atoms are —

Atomic coordinates in PDBx/mmCIF format — the same representation the Protein Data Bank distributes. Each line of the _atom_site loop places one backbone atom in Cartesian sp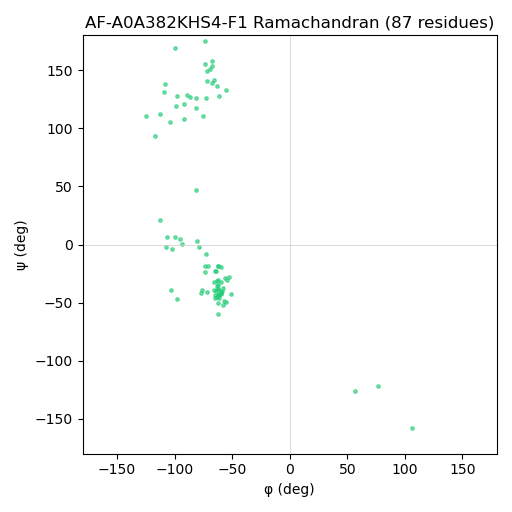ace (units: ångströms, origin: arbitrary).

The six renders are orthographic views along the three Cartesian axes in both directions. Representation (cartoon, sticks, or surface) and color scheme (sequence-rainbow or by-chain) vary across proteins so the training set covers all the common visualization conventions.

— Local backbone conformation —

Eight-state secondary structure (DSSP): H is the canonical α-helix, G the tighter 3₁₀-helix, I the wider π-helix; E/B are β-structure, T and S are turns and bends, and '-' is everything else. DSSP derives these from the pattern of main-chain N–H···O=C hydrogen bonds, not from the sequence.

Three-state secondary structure (P-SEA) collapses the eight DSSP classes into helix (a), strand (b), and coil (c). P-SEA assigns these from Cα geometry alone — distances and angles — without requiring backbone oxygens, so it works on any Cα trace.

φ (phi) and ψ (psi) are the two rotatable backbone dihedrals per residue: φ is the C(i-1)–N–Cα–C torsion, ψ is the N–Cα–C–N(i+1) torsion, both in degrees on (−180°, 180°]. α-helical residues cluster near (−60°, −45°); β-strand residues near (−120°, +130°). A Ramachandran plot is simply a scatter of (φ, ψ) for every residue.

— Global shape and packing —

The geometric summary reports three shape descriptors. Rg (radius of gyration) measures how spread out the Cα atoms are about their centre of mass; compact globular proteins have small Rg, elongated or unfolded ones large. Cα contacts (<8 Å, |i−j|>4) count long-range residue pairs in spatial proximity — high for tightly packed folds, near zero for rods or random coil. The bounding-box extents give the protein's footprint along x, y, z in Å.

SASA measures how much of the protein is reachable by solvent. It is computed by rolling a water-sized probe over the atomic surface and summing the exposed area (Å²). Per-residue SASA distinguishes core (buried, low SASA) from surface (exposed, high SASA) residues; total SASA is a whole-molecule size measure.

Plot images: a contact map (which residues are close in 3D, as an N×N binary image), a Ramachandran scatter (backbone torsion angles, revealing secondary-structure composition at a glance), and — for AlphaFold structures — a PAE heatmap (pairwise prediction confidence).

— Structural neighborhood —

A 3Di character summarizes, for each residue, the relative orientation of the Cα frame of its nearest spatial neighbor. Because it encodes fold topology rather than chemistry, 3Di alignments detect remote structural similarity that sequence alignment misses.

The Foldseek neighbor list gives the closest experimentally determined structures in the PDB, ranked by structural alignment. TM-score near 1 means near-identical fold; near 0.3 means only rough topology match. This is how one finds what a novel AlphaFold prediction most resembles in the solved-structure universe.

— Confidence and disorder —

For AlphaFold models, the B-factor field carries pLDDT — the model's own estimate of local accuracy on a 0–100 scale. Regions with pLDDT<50 should be treated as essentially unmodeled; they often correspond to intrinsically disordered segments.

Crystallographic B-factors measure how much each atom's electron density is smeared out, in Å². They rise in mobile loops and surface residues and fall in the buried interior. In AlphaFold models this column is repurposed to hold pLDDT instead.

Predicted Aligned Error (PAE) is an AlphaFold confidence matrix: entry (i, j) is the expected error in the position of residue j, in ångströms, when the prediction is superimposed on the true structure at residue i. Low PAE within a block of residues means that block is internally rig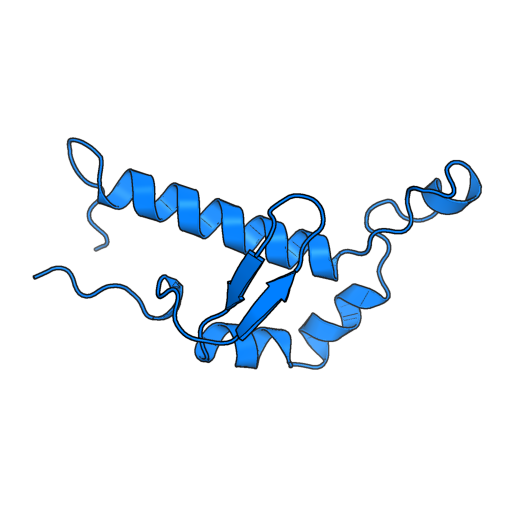id and well-predicted; high PAE between two blocks means their relative placement is uncertain even if each block individually is confident.